Protein 6RA0 (pdb70)

B-factor: mean 72.71, std 17.14, range [41.92, 135.44]

Nearest PDB structures (foldseek):
  6ra0-assembly1_A-2  TM=1.007E+00  e=1.794E-29  Caenorhabditis elegans
  4l9m-assembly1_A-2  TM=9.023E-01  e=8.466E-05  Homo sapiens
  3cxl-assembly1_A  TM=8.694E-01  e=6.228E-04  unclassified
  2enz-assembly1_A  TM=7.720E-01  e=2.444E-04  Homo sapiens
  1xa6-assembly1_A  TM=4.659E-01  e=2.296E-04  Homo sapiens

Organism: Caenorhabditis elegans (NCBI:txid6239)

Structure (mmCIF, N/CA/C/O backbone):
data_6RA0
#
_entry.id   6RA0
#
_cell.length_a   45.413
_cell.length_b   83.018
_cell.length_c   37.080
_cell.angle_alpha   90.000
_cell.angle_beta   90.000
_cell.angle_gamma   90.000
#
_symmetry.space_group_name_H-M   'P 21 21 2'
#
loop_
_entity.id
_entity.type
_entity.pdbx_description
1 polymer 'Serine/threonine-protein kinase dkf-1'
2 non-polymer 'ZINC ION'
#
loop_
_atom_site.group_PDB
_atom_site.id
_atom_site.type_symbol
_atom_site.label_atom_id
_atom_site.label_alt_id
_atom_site.label_comp_id
_atom_site.label_asym_id
_atom_site.label_entity_id
_atom_site.label_seq_id
_atom_site.pdbx_PDB_ins_code
_atom_site.Cartn_x
_atom_site.Cartn_y
_atom_site.Cartn_z
_atom_site.occupancy
_atom_site.B_iso_or_equiv
_atom_site.auth_seq_id
_atom_site.auth_comp_id
_atom_site.auth_asym_id
_atom_site.auth_atom_id
_atom_site.pdbx_PDB_model_num
ATOM 1 N N . ASP A 1 14 ? 23.12655 12.23372 6.15011 1.000 92.53991 12 ASP A N 1
ATOM 2 C CA . ASP A 1 14 ? 24.39740 11.69001 6.62389 1.000 88.61930 12 ASP A CA 1
ATOM 3 C C . ASP A 1 14 ? 24.89499 10.55433 5.74256 1.000 88.07005 12 ASP A C 1
ATOM 4 O O . ASP A 1 14 ? 24.62873 9.38556 6.01250 1.000 86.17752 12 ASP A O 1
ATOM 9 N N . HIS A 1 15 ? 25.64607 10.90274 4.70830 1.000 80.35637 13 HIS A N 1
ATOM 10 C CA . HIS A 1 15 ? 25.98269 9.98413 3.63490 1.000 81.12658 13 HIS A CA 1
ATOM 11 C C . HIS A 1 15 ? 27.49737 9.79150 3.52287 1.000 78.79420 13 HIS A C 1
ATOM 12 O O . HIS A 1 15 ? 28.28586 10.44763 4.20490 1.000 76.51541 13 HIS A O 1
ATOM 19 N N . VAL A 1 16 ? 27.88806 8.82492 2.68212 1.000 70.75915 14 VAL A N 1
ATOM 20 C CA . VAL A 1 16 ? 29.18742 8.78594 2.01527 1.000 66.02992 14 VAL A CA 1
ATOM 21 C C . VAL A 1 16 ? 28.91245 8.58806 0.53092 1.000 61.72496 14 VAL A C 1
ATOM 22 O O . VAL A 1 16 ? 27.79067 8.28211 0.12614 1.000 61.54943 14 VAL A O 1
ATOM 26 N N . VAL A 1 17 ? 29.94379 8.78870 -0.28486 1.000 60.29501 15 VAL A N 1
ATOM 27 C CA . VAL A 1 17 ? 29.86675 8.57439 -1.72968 1.000 59.16549 15 VAL A CA 1
ATOM 28 C C . VAL A 1 17 ? 30.83744 7.45605 -2.08893 1.000 58.60232 15 VAL A C 1
ATOM 29 O O . VAL A 1 17 ? 31.97255 7.44232 -1.60018 1.000 53.66330 15 VAL A O 1
ATOM 33 N N . LEU A 1 18 ? 30.36783 6.50019 -2.89904 1.000 54.05551 16 LEU A N 1
ATOM 34 C CA . LEU A 1 18 ? 31.21841 5.45929 -3.46000 1.000 53.16343 16 LEU A CA 1
ATOM 35 C C . LEU A 1 18 ? 31.47388 5.80508 -4.91927 1.000 54.17930 16 LEU A C 1
ATOM 36 O O . LEU A 1 18 ? 30.56921 6.28461 -5.60376 1.000 54.15707 16 LEU A O 1
ATOM 41 N N . ARG A 1 19 ? 32.69661 5.55022 -5.40903 1.000 50.06391 17 ARG A N 1
ATOM 42 C CA . ARG A 1 19 ? 32.97263 5.77854 -6.82097 1.000 49.85229 17 ARG A CA 1
ATOM 43 C C . ARG A 1 19 ? 33.66806 4.57349 -7.43637 1.000 52.49721 17 ARG A C 1
ATOM 44 O O . ARG A 1 19 ? 34.59833 4.00963 -6.84792 1.000 51.99916 17 ARG A O 1
ATOM 52 N N . TYR A 1 20 ? 33.21723 4.18155 -8.62818 1.000 63.86940 18 TYR A N 1
ATOM 53 C CA . TYR A 1 20 ? 33.92660 3.18999 -9.42429 1.000 64.41756 18 TYR A CA 1
ATOM 54 C C . TYR A 1 20 ? 33.64049 3.42872 -10.89746 1.000 67.24990 18 TYR A C 1
ATOM 55 O O . TYR A 1 20 ? 32.53064 3.82178 -11.26649 1.000 74.08294 18 TYR A O 1
ATOM 64 N N . GLY A 1 21 ? 34.63026 3.15586 -11.73541 1.000 74.40342 19 GLY A N 1
ATOM 65 C CA . GLY A 1 21 ? 34.45233 3.34459 -13.15709 1.000 78.40805 19 GLY A CA 1
ATOM 66 C C . GLY A 1 21 ? 34.25829 4.81073 -13.45948 1.000 82.66910 19 GLY A C 1
ATOM 67 O O . GLY A 1 21 ? 35.20092 5.60421 -13.35620 1.000 87.41638 19 GLY A O 1
ATOM 68 N N . GLY A 1 22 ? 33.04028 5.19077 -13.81598 1.000 86.95635 20 GLY A N 1
ATOM 69 C CA . GLY A 1 22 ? 32.72624 6.59539 -13.96225 1.000 86.27806 20 GLY A CA 1
ATOM 70 C C . GLY A 1 22 ? 31.42608 6.92212 -13.26330 1.000 90.26505 20 GLY A C 1
ATOM 71 O O . GLY A 1 22 ? 30.67241 7.80465 -13.68975 1.000 98.29984 20 GLY A O 1
ATOM 72 N N . THR A 1 23 ? 31.15597 6.20986 -12.17479 1.000 72.24137 21 THR A N 1
ATOM 73 C CA . THR A 1 23 ? 29.85670 6.24659 -11.52693 1.000 69.46694 21 THR A CA 1
ATOM 74 C C . THR A 1 23 ? 29.99402 6.56679 -10.04435 1.000 68.58949 21 THR A C 1
ATOM 75 O O . THR A 1 23 ? 30.84637 5.99107 -9.35670 1.000 66.12575 21 THR A O 1
ATOM 79 N N . ARG A 1 24 ? 29.12358 7.45945 -9.54870 1.000 67.58419 22 ARG A N 1
ATOM 80 C CA . ARG A 1 24 ? 29.00423 7.75935 -8.12428 1.000 67.61298 22 ARG A CA 1
ATOM 81 C C . ARG A 1 24 ? 27.64196 7.29314 -7.60188 1.000 63.22012 22 ARG A C 1
ATOM 82 O O . ARG A 1 24 ? 26.65381 7.25487 -8.34448 1.000 67.78700 22 ARG A O 1
ATOM 90 N N . GLU A 1 25 ? 27.60639 6.93120 -6.30806 1.000 61.08031 23 GLU A N 1
ATOM 91 C CA . GLU A 1 25 ? 26.40857 6.45243 -5.61961 1.000 64.84851 23 GLU A CA 1
ATOM 92 C C . GLU A 1 25 ? 26.43558 6.92252 -4.16379 1.000 65.12472 23 GLU A C 1
ATOM 93 O O . GLU A 1 25 ? 27.48518 6.88145 -3.51774 1.000 63.82183 23 GLU A O 1
ATOM 99 N N . MET A 1 26 ? 25.27753 7.38114 -3.66057 1.000 61.32568 24 MET A N 1
ATOM 100 C CA . MET A 1 26 ? 25.10306 7.79753 -2.26856 1.000 62.03533 24 MET A CA 1
ATOM 101 C C . MET A 1 26 ? 24.70201 6.58649 -1.42075 1.000 62.69709 24 MET A C 1
ATOM 102 O O . MET A 1 26 ? 23.91755 5.73573 -1.87109 1.000 61.00948 24 MET A O 1
ATOM 107 N N . VAL A 1 27 ? 25.28469 6.47442 -0.22339 1.000 71.04980 25 VAL A N 1
ATOM 108 C CA . VAL A 1 27 ? 24.98343 5.38483 0.71133 1.000 71.30247 25 VAL A CA 1
ATOM 109 C C . VAL A 1 27 ? 24.79599 5.98733 2.10063 1.000 74.78144 25 VAL A C 1
ATOM 110 O O . VAL A 1 27 ? 25.66182 6.74428 2.55966 1.000 70.56138 25 VAL A O 1
ATOM 114 N N . PRO A 1 28 ? 23.70142 5.69906 2.80610 1.000 94.04531 26 PRO A N 1
ATOM 115 C CA . PRO A 1 28 ? 23.48760 6.32998 4.11586 1.000 94.70027 26 PRO A CA 1
ATOM 116 C C . PRO A 1 28 ? 24.48271 5.80172 5.13659 1.000 91.50248 26 PRO A C 1
ATOM 117 O O . PRO A 1 28 ? 24.68299 4.58992 5.26597 1.000 94.40546 26 PRO A O 1
ATOM 121 N N . LEU A 1 29 ? 25.10749 6.72752 5.85859 1.000 83.11584 27 LEU A N 1
ATOM 122 C CA . LEU A 1 29 ? 26.15172 6.39045 6.82271 1.000 85.21977 27 LEU A CA 1
ATOM 123 C C . LEU A 1 29 ? 25.53206 6.25215 8.21180 1.000 88.55843 27 LEU A C 1
ATOM 124 O O . LEU A 1 29 ? 25.17458 7.24542 8.85349 1.000 88.85610 27 LEU A O 1
ATOM 129 N N . ILE A 1 30 ? 25.37880 4.99008 8.66384 1.000 105.43499 28 ILE A N 1
ATOM 130 C CA . ILE A 1 30 ? 25.05655 4.63062 10.04058 1.000 109.44474 28 ILE A CA 1
ATOM 131 C C . ILE A 1 30 ? 26.36629 4.39252 10.78164 1.000 109.06276 28 ILE A C 1
ATOM 132 O O . ILE A 1 30 ? 27.35141 3.92902 10.19388 1.000 111.16951 28 ILE A O 1
ATOM 137 N N . ARG A 1 31 ? 26.41685 4.71138 12.07143 1.000 104.48682 29 ARG A N 1
ATOM 138 C CA . ARG A 1 31 ? 27.49548 4.19033 12.89565 1.000 105.72579 29 ARG A CA 1
ATOM 139 C C . ARG A 1 31 ? 26.96237 2.93289 13.56980 1.000 105.22281 29 ARG A C 1
ATOM 140 O O . ARG A 1 31 ? 26.00503 2.99176 14.34917 1.000 107.90436 29 ARG A O 1
ATOM 148 N N . HIS A 1 32 ? 27.55253 1.79627 13.20690 1.000 94.14943 30 HIS A N 1
ATOM 149 C CA . HIS A 1 32 ? 27.06115 0.46266 13.51252 1.000 93.30520 30 HIS A CA 1
ATOM 150 C C . HIS A 1 32 ? 28.14137 -0.52333 13.07971 1.000 91.60924 30 HIS A C 1
ATOM 151 O O . HIS A 1 32 ? 28.86973 -0.26956 12.11242 1.000 90.36664 30 HIS A O 1
ATOM 158 N N . GLU A 1 33 ? 28.23709 -1.64156 13.81144 1.000 105.34259 31 GLU A N 1
ATOM 159 C CA . GLU A 1 33 ? 29.39442 -2.53703 13.71159 1.000 109.25398 31 GLU A CA 1
ATOM 160 C C . GLU A 1 33 ? 29.61150 -3.03601 12.29094 1.000 105.17609 31 GLU A C 1
ATOM 161 O O . GLU A 1 33 ? 30.75528 -3.22419 11.85439 1.000 107.53140 31 GLU A O 1
ATOM 167 N N . GLN A 1 34 ? 28.52638 -3.27700 11.56469 1.000 103.06783 32 GLN A N 1
ATOM 168 C CA . GLN A 1 34 ? 28.59076 -3.80804 10.21536 1.000 98.76919 32 GLN A CA 1
ATOM 169 C C . GLN A 1 34 ? 28.47603 -2.73250 9.15176 1.000 94.36222 32 GLN A C 1
ATOM 170 O O . GLN A 1 34 ? 28.26508 -3.06601 7.97981 1.000 94.45603 32 GLN A O 1
ATOM 176 N N . MET A 1 35 ? 28.57813 -1.45485 9.53344 1.000 69.89809 33 MET A N 1
ATOM 177 C CA . MET A 1 35 ? 28.55754 -0.39002 8.53920 1.000 73.15003 33 MET A CA 1
ATOM 178 C C . MET A 1 35 ? 29.53673 -0.67498 7.41387 1.000 71.17120 33 MET A C 1
ATOM 179 O O . MET A 1 35 ? 29.19015 -0.54743 6.23193 1.000 68.87583 33 MET A O 1
ATOM 184 N N . LEU A 1 36 ? 30.76408 -1.08565 7.76477 1.000 72.30516 34 LEU A N 1
ATOM 185 C CA . LEU A 1 36 ? 31.78917 -1.32590 6.75220 1.000 70.15672 34 LEU A CA 1
ATOM 186 C C . LEU A 1 36 ? 31.46451 -2.55138 5.90286 1.000 68.60133 34 LEU A C 1
ATOM 187 O O . LEU A 1 36 ? 31.62593 -2.50749 4.67537 1.000 68.33099 34 LEU A O 1
ATOM 192 N N . ASP A 1 37 ? 31.02230 -3.65500 6.53208 1.000 67.51203 35 ASP A N 1
ATOM 193 C CA . ASP A 1 37 ? 30.52237 -4.80201 5.77185 1.000 71.64916 35 ASP A CA 1
ATOM 194 C C . ASP A 1 37 ? 29.58792 -4.35243 4.65173 1.000 71.05492 35 ASP A C 1
ATOM 195 O O . ASP A 1 37 ? 29.76368 -4.71523 3.48324 1.000 72.25770 35 ASP A O 1
ATOM 200 N N . MET A 1 38 ? 28.60254 -3.52988 4.99689 1.000 68.98363 36 MET A N 1
ATOM 201 C CA . MET A 1 38 ? 27.58881 -3.10500 4.03578 1.000 70.05854 36 MET A CA 1
ATOM 202 C C . MET A 1 38 ? 28.14867 -2.21313 2.93225 1.000 66.02381 36 MET A C 1
ATOM 203 O O . MET A 1 38 ? 27.76094 -2.35026 1.76577 1.000 68.41705 36 MET A O 1
ATOM 208 N N . LEU A 1 39 ? 29.00485 -1.24779 3.27027 1.000 60.15680 37 LEU A N 1
ATOM 209 C CA . LEU A 1 39 ? 29.59431 -0.44809 2.20549 1.000 58.83037 37 LEU A CA 1
ATOM 210 C C . LEU A 1 39 ? 30.33610 -1.34274 1.23187 1.000 58.98545 37 LEU A C 1
ATOM 211 O O . LEU A 1 39 ? 30.23700 -1.17648 0.00713 1.000 57.49364 37 LEU A O 1
ATOM 216 N N . MET A 1 40 ? 31.05841 -2.32332 1.76727 1.000 58.99467 38 MET A N 1
ATOM 217 C CA . MET A 1 40 ? 31.83980 -3.21882 0.92435 1.000 59.85753 38 MET A CA 1
ATOM 218 C C . MET A 1 40 ? 30.95101 -3.98959 -0.04564 1.000 60.32821 38 MET A C 1
ATOM 219 O O . MET A 1 40 ? 31.30073 -4.14307 -1.22467 1.000 58.76028 38 MET A O 1
ATOM 224 N N . GLU A 1 41 ? 29.78163 -4.44650 0.41605 1.000 66.16544 39 GLU A N 1
ATOM 225 C CA . GLU A 1 41 ? 28.91787 -5.21358 -0.47127 1.000 69.61978 39 GLU A CA 1
ATOM 226 C C . GLU A 1 41 ? 28.20160 -4.33113 -1.48728 1.000 69.64147 39 GLU A C 1
ATOM 227 O O . GLU A 1 41 ? 27.91785 -4.79577 -2.59826 1.000 69.18216 39 GLU A O 1
ATOM 233 N N . ARG A 1 42 ? 27.89552 -3.06881 -1.14095 1.000 61.72152 40 ARG A N 1
ATOM 234 C CA . ARG A 1 42 ? 27.45200 -2.11972 -2.16188 1.000 63.36375 40 ARG A CA 1
ATOM 235 C C . ARG A 1 42 ? 28.54336 -1.94045 -3.20281 1.000 62.71033 40 ARG A C 1
ATOM 236 O O . ARG A 1 42 ? 28.29565 -2.03315 -4.41095 1.000 63.69128 40 ARG A O 1
ATOM 244 N N . ALA A 1 43 ? 29.77110 -1.70941 -2.73717 1.000 53.93371 41 ALA A N 1
ATOM 245 C CA . ALA A 1 43 ? 30.91941 -1.57582 -3.62363 1.000 54.04996 41 ALA A CA 1
ATOM 246 C C . ALA A 1 43 ? 31.02226 -2.75327 -4.58299 1.000 52.39658 41 ALA A C 1
ATOM 247 O O . ALA A 1 43 ? 31.08520 -2.57397 -5.80940 1.000 51.53361 41 ALA A O 1
ATOM 249 N N . ARG A 1 44 ? 31.01462 -3.97215 -4.02927 1.000 56.20471 42 ARG A N 1
ATOM 250 C CA . ARG A 1 44 ? 31.05476 -5.17505 -4.85533 1.000 62.46032 42 ARG A CA 1
ATOM 251 C C . ARG A 1 44 ? 29.94603 -5.15874 -5.89193 1.000 65.17760 42 ARG A C 1
ATOM 252 O O . ARG A 1 44 ? 30.16619 -5.47945 -7.06298 1.000 64.18872 42 ARG A O 1
ATOM 260 N N . GLN A 1 45 ? 28.74563 -4.73821 -5.48697 1.000 62.32002 43 GLN A N 1
ATOM 261 C CA . GLN A 1 45 ? 27.62406 -4.71230 -6.41226 1.000 63.77311 43 GLN A CA 1
ATOM 262 C C . GLN A 1 45 ? 27.84480 -3.68621 -7.51264 1.000 62.50262 43 GLN A C 1
ATOM 263 O O . GLN A 1 45 ? 27.55841 -3.96494 -8.67962 1.000 65.76140 43 GLN A O 1
ATOM 269 N N . ILE A 1 46 ? 28.36579 -2.50314 -7.16644 1.000 54.27440 44 ILE A N 1
ATOM 270 C CA . ILE A 1 46 ? 28.71024 -1.49607 -8.17440 1.000 53.61628 44 ILE A CA 1
ATOM 271 C C . ILE A 1 46 ? 29.66335 -2.07464 -9.22148 1.000 57.78173 44 ILE A C 1
ATOM 272 O O . ILE A 1 46 ? 29.48493 -1.88015 -10.43250 1.000 61.17610 44 ILE A O 1
ATOM 277 N N . VAL A 1 47 ? 30.70025 -2.78351 -8.77392 1.000 55.42011 45 VAL A N 1
ATOM 278 C CA . VAL A 1 47 ? 31.71304 -3.23479 -9.72401 1.000 58.46645 45 VAL A CA 1
ATOM 279 C C . VAL A 1 47 ? 31.16019 -4.33803 -10.62614 1.000 65.99974 45 VAL A C 1
ATOM 280 O O . VAL A 1 47 ? 31.37152 -4.32119 -11.84793 1.000 68.63863 45 VAL A O 1
ATOM 284 N N . GLN A 1 48 ? 30.43688 -5.30881 -10.05720 1.000 73.67725 46 GLN A N 1
ATOM 285 C CA . GLN A 1 48 ? 29.79360 -6.29536 -10.91929 1.000 79.94551 46 GLN A CA 1
ATOM 286 C C . GLN A 1 48 ? 28.76771 -5.64161 -11.83318 1.000 80.00947 46 GLN A C 1
ATOM 287 O O . GLN A 1 48 ? 28.43638 -6.19864 -12.88298 1.000 80.73083 46 GLN A O 1
ATOM 293 N N . GLY A 1 49 ? 28.29560 -4.44905 -11.47829 1.000 68.66221 47 GLY A N 1
ATOM 294 C CA . GLY A 1 49 ? 27.57950 -3.63303 -12.43977 1.000 68.78983 47 GLY A CA 1
ATOM 295 C C . GLY A 1 49 ? 28.37089 -3.35851 -13.70298 1.000 71.66663 47 GLY A C 1
ATOM 296 O O . GLY A 1 49 ? 27.78878 -3.08485 -14.75568 1.000 75.18491 47 GLY A O 1
ATOM 297 N N . PHE A 1 50 ? 29.70276 -3.42274 -13.62552 1.000 82.88899 48 PHE A N 1
ATOM 298 C CA . PHE A 1 50 ? 30.52656 -3.23481 -14.81430 1.000 79.07394 48 PHE A CA 1
ATOM 299 C C . PHE A 1 50 ? 30.85225 -4.54486 -15.51618 1.000 82.23737 48 PHE A C 1
ATOM 300 O O . PHE A 1 50 ? 31.07979 -4.54631 -16.73149 1.000 86.89757 48 PHE A O 1
ATOM 308 N N . GLY A 1 51 ? 30.85995 -5.66083 -14.79727 1.000 91.42443 49 GLY A N 1
ATOM 309 C CA . GLY A 1 51 ? 30.93983 -6.93911 -15.46835 1.000 93.44460 49 GLY A CA 1
ATOM 310 C C . GLY A 1 51 ? 31.81787 -7.96387 -14.79175 1.000 96.08782 49 GLY A C 1
ATOM 311 O O . GLY A 1 51 ? 32.99843 -8.07857 -15.13082 1.000 99.43390 49 GLY A O 1
ATOM 312 N N . ASN A 1 52 ? 31.25356 -8.70340 -13.83022 1.000 103.98391 50 ASN A N 1
ATOM 313 C CA . ASN A 1 52 ? 31.88591 -9.86620 -13.19827 1.000 103.72447 50 ASN A CA 1
ATOM 314 C C . ASN A 1 52 ? 33.38332 -9.75367 -12.93880 1.000 97.21943 50 ASN A C 1
ATOM 315 O O . ASN A 1 52 ? 34.05708 -10.77922 -12.81929 1.000 96.77680 50 ASN A O 1
ATOM 320 N N . LEU A 1 53 ? 33.91855 -8.53470 -12.87332 1.000 78.53972 51 LEU A N 1
ATOM 321 C CA . LEU A 1 53 ? 35.30648 -8.36840 -12.47517 1.000 71.27156 51 LEU A CA 1
ATOM 322 C C . LEU A 1 53 ? 35.50684 -9.05214 -11.13590 1.000 67.57990 51 LEU A C 1
ATOM 323 O O . LEU A 1 53 ? 34.68027 -8.91448 -10.23411 1.000 68.83438 51 LEU A O 1
ATOM 328 N N . ASP A 1 54 ? 36.57971 -9.83144 -11.02173 1.000 67.88436 52 ASP A N 1
ATOM 329 C CA . ASP A 1 54 ? 36.90902 -10.40615 -9.72656 1.000 68.40027 52 ASP A CA 1
ATOM 330 C C . ASP A 1 54 ? 37.17059 -9.29393 -8.71179 1.000 61.36700 52 ASP A C 1
ATOM 331 O O . ASP A 1 54 ? 37.59978 -8.19126 -9.06220 1.000 64.04594 52 ASP A O 1
ATOM 336 N N . THR A 1 55 ? 36.96419 -9.61872 -7.43287 1.000 58.34579 53 THR A N 1
ATOM 337 C CA . THR A 1 55 ? 36.65764 -8.63254 -6.41147 1.000 55.99697 53 THR A CA 1
ATOM 338 C C . THR A 1 55 ? 37.38014 -8.88823 -5.08763 1.000 56.47248 53 THR A C 1
ATOM 339 O O . THR A 1 55 ? 37.17617 -8.13379 -4.12096 1.000 55.42846 53 THR A O 1
ATOM 343 N N . ARG A 1 56 ? 38.24640 -9.90456 -5.02936 1.000 65.44629 54 ARG A N 1
ATOM 344 C CA . ARG A 1 56 ? 38.89467 -10.30013 -3.78389 1.000 63.17140 54 ARG A CA 1
ATOM 345 C C . ARG A 1 56 ? 39.89188 -9.26089 -3.29426 1.000 59.93264 54 ARG A C 1
ATOM 346 O O . ARG A 1 56 ? 40.21465 -9.21892 -2.10279 1.000 57.38583 54 ARG A O 1
ATOM 354 N N . ASN A 1 57 ? 40.42198 -8.43238 -4.16360 1.000 49.24446 55 ASN A N 1
ATOM 355 C CA . ASN A 1 57 ? 41.32510 -7.41460 -3.65463 1.000 48.65453 55 ASN A CA 1
ATOM 356 C C . ASN A 1 57 ? 40.71987 -6.02084 -3.78265 1.000 47.37560 55 ASN A C 1
ATOM 357 O O . ASN A 1 57 ? 41.42483 -5.05327 -4.05690 1.000 47.22631 55 ASN A O 1
ATOM 362 N N . MET A 1 58 ? 39.40437 -5.92577 -3.58630 1.000 52.22240 56 MET A N 1
ATOM 363 C CA . MET A 1 58 ? 38.70771 -4.64480 -3.60276 1.000 53.48126 56 MET A CA 1
ATOM 364 C C . MET A 1 58 ? 38.89811 -3.91931 -2.27777 1.000 50.00922 56 MET A C 1
ATOM 365 O O . MET A 1 58 ? 38.63532 -4.47995 -1.20736 1.000 50.23508 56 MET A O 1
ATOM 370 N N . TYR A 1 59 ? 39.31557 -2.66542 -2.35897 1.000 46.38890 57 TYR A N 1
ATOM 371 C CA . TYR A 1 59 ? 39.56453 -1.83804 -1.19346 1.000 45.83253 57 TYR A CA 1
ATOM 372 C C . TYR A 1 59 ? 38.90280 -0.49747 -1.40539 1.000 44.36168 57 TYR A C 1
ATOM 373 O O . TYR A 1 59 ? 38.72883 -0.04204 -2.54589 1.000 44.09177 57 TYR A O 1
ATOM 382 N N . LEU A 1 60 ? 38.53664 0.13282 -0.29914 1.000 48.78867 58 LEU A N 1
ATOM 383 C CA . LEU A 1 60 ? 38.03701 1.49754 -0.32959 1.000 50.45227 58 LEU A CA 1
ATOM 384 C C . LEU A 1 60 ? 39.13776 2.41564 0.16120 1.000 50.66347 58 LEU A C 1
ATOM 385 O O . LEU A 1 60 ? 39.82498 2.10062 1.13814 1.000 50.07242 58 LEU A O 1
ATOM 390 N N . PHE A 1 61 ? 39.32134 3.53021 -0.53081 1.000 53.90412 59 PHE A N 1
ATOM 391 C CA . PHE A 1 61 ? 40.25935 4.56558 -0.12730 1.000 53.39121 59 PHE A CA 1
ATOM 392 C C . PHE A 1 61 ? 39.49845 5.87536 -0.02714 1.000 51.55229 59 PHE A C 1
ATOM 393 O O . PHE A 1 61 ? 38.75225 6.22227 -0.94733 1.000 52.62576 59 PHE A O 1
ATOM 401 N N . ARG A 1 62 ? 39.69838 6.61074 1.06289 1.000 49.82421 60 ARG A N 1
ATOM 402 C CA . ARG A 1 62 ? 39.10587 7.92931 1.20453 1.000 50.67309 60 ARG A CA 1
ATOM 403 C C . ARG A 1 62 ? 40.09243 8.97894 0.72921 1.000 51.15675 60 ARG A C 1
ATOM 404 O O . ARG A 1 62 ? 41.31065 8.74746 0.68716 1.000 48.59331 60 ARG A O 1
ATOM 412 N N . HIS A 1 63 ? 39.55969 10.13981 0.36192 1.000 41.91579 61 HIS A N 1
ATOM 413 C CA . HIS A 1 63 ? 40.40034 11.28256 0.00278 1.000 44.01832 61 HIS A CA 1
ATOM 414 C C . HIS A 1 63 ? 40.74163 12.06583 1.25819 1.000 45.39692 61 HIS A C 1
ATOM 415 O O . HIS A 1 63 ? 39.88744 12.24927 2.12915 1.000 46.06492 61 HIS A O 1
ATOM 422 N N . GLU A 1 64 ? 41.97955 12.54057 1.35204 1.000 73.40759 62 GLU A N 1
ATOM 423 C CA . GLU A 1 64 ? 42.36661 13.25457 2.56028 1.000 78.08456 62 GLU A CA 1
ATOM 424 C C . GLU A 1 64 ? 41.62786 14.58372 2.68584 1.000 81.45283 62 GLU A C 1
ATOM 425 O O . GLU A 1 64 ? 41.38891 15.28121 1.69155 1.000 77.52534 62 GLU A O 1
ATOM 431 N N . TYR A 1 65 ? 41.23746 14.89770 3.92505 1.000 93.20193 63 TYR A N 1
ATOM 432 C CA . TYR A 1 65 ? 40.82508 16.22342 4.36907 1.000 100.48923 63 TYR A CA 1
ATOM 433 C C . TYR A 1 65 ? 41.70515 17.29386 3.75836 1.000 96.32381 63 TYR A C 1
ATOM 434 O O . TYR A 1 65 ? 42.92390 17.29802 3.96423 1.000 96.73324 63 TYR A O 1
ATOM 443 N N . ASN A 1 66 ? 41.09536 18.19804 2.99840 1.000 95.54853 64 ASN A N 1
ATOM 444 C CA . ASN A 1 66 ? 41.78474 19.36081 2.45947 1.000 102.51758 64 ASN A CA 1
ATOM 445 C C . ASN A 1 66 ? 42.83209 19.00544 1.41122 1.000 95.61035 64 ASN A C 1
ATOM 446 O O . ASN A 1 66 ? 43.59385 19.88490 1.00102 1.000 95.25966 64 ASN A O 1
ATOM 451 N N . SER A 1 67 ? 42.92571 17.75097 0.97572 1.000 79.06883 65 SER A N 1
ATOM 452 C CA . SER A 1 67 ? 43.93038 17.35480 -0.01669 1.000 73.41536 65 SER A CA 1
ATOM 453 C C . SER A 1 67 ? 43.43243 16.17293 -0.82991 1.000 72.43746 65 SER A C 1
ATOM 454 O O . SER A 1 67 ? 43.85161 15.02626 -0.62941 1.000 70.74590 65 SER A O 1
ATOM 457 N N . PRO A 1 68 ? 42.58042 16.43154 -1.82380 1.000 58.03837 66 PRO A N 1
ATOM 458 C CA . PRO A 1 68 ? 41.91011 15.34068 -2.53091 1.000 58.01333 66 PRO A CA 1
ATOM 459 C C . PRO A 1 68 ? 42.80001 14.58890 -3.49509 1.000 55.42944 66 PRO A C 1
ATOM 460 O O . PRO A 1 68 ? 42.33802 13.60132 -4.07752 1.000 54.13786 66 PRO A O 1
ATOM 464 N N . THR A 1 69 ? 44.05306 15.00155 -3.69763 1.000 53.94008 67 THR A N 1
ATOM 465 C CA . THR A 1 69 ? 44.94251 14.19781 -4.53254 1.000 53.70545 67 THR A CA 1
ATOM 466 C C . THR A 1 69 ? 45.49810 12.98706 -3.78954 1.000 50.56904 67 THR A C 1
ATOM 467 O O . THR A 1 69 ? 46.11857 12.12084 -4.41530 1.000 51.25268 67 THR A O 1
ATOM 471 N N . LEU A 1 70 ? 45.28778 12.90467 -2.48130 1.000 49.25571 68 LEU A N 1
ATOM 472 C CA . LEU A 1 70 ? 45.82788 11.84421 -1.64801 1.000 47.40397 68 LEU A CA 1
ATOM 473 C C . LEU A 1 70 ? 44.72403 10.88861 -1.22690 1.000 48.14205 68 LEU A C 1
ATOM 474 O O . LEU A 1 70 ? 43.65625 11.32318 -0.78580 1.000 49.59571 68 LEU A O 1
ATOM 479 N N . LEU A 1 71 ? 45.00573 9.58921 -1.31438 1.000 49.40363 69 LEU A N 1
ATOM 480 C CA . LEU A 1 71 ? 44.11364 8.52953 -0.84491 1.000 48.37176 69 LEU A CA 1
ATOM 481 C C . LEU A 1 71 ? 44.70616 7.79856 0.36003 1.000 51.51255 69 LEU A C 1
ATOM 482 O O . LEU A 1 71 ? 45.92790 7.63633 0.46451 1.000 50.81205 69 LEU A O 1
ATOM 487 N N . TYR A 1 72 ? 43.82411 7.35491 1.27399 1.000 53.98524 70 TYR A N 1
ATOM 488 C CA . TYR A 1 72 ? 44.17549 6.53106 2.43169 1.000 54.43594 70 TYR A CA 1
ATOM 489 C C . TYR A 1 72 ? 43.26943 5.30312 2.42483 1.000 54.97250 70 TYR A C 1
ATOM 490 O O . TYR A 1 72 ? 42.04626 5.44464 2.29092 1.000 53.16161 70 TYR A O 1
ATOM 499 N N . PRO A 1 73 ? 43.80900 4.09503 2.59002 1.000 48.90683 71 PRO A N 1
ATOM 500 C CA . PRO A 1 73 ? 42.94198 2.90304 2.59778 1.000 48.43048 71 PRO A CA 1
ATOM 501 C C . PRO A 1 73 ? 42.08709 2.84408 3.85308 1.000 49.15892 71 PRO A C 1
ATOM 502 O O . PRO A 1 73 ? 42.54531 3.18854 4.94410 1.000 54.85985 71 PRO A O 1
ATOM 506 N N . ILE A 1 74 ? 40.83325 2.40206 3.70028 1.000 49.53410 72 ILE A N 1
ATOM 507 C CA . ILE A 1 74 ? 39.94810 2.16738 4.84490 1.000 50.80706 72 ILE A CA 1
ATOM 508 C C . ILE A 1 74 ? 40.16657 0.75552 5.37037 1.000 53.73104 72 ILE A C 1
ATOM 509 O O . ILE A 1 74 ? 40.04600 -0.22343 4.61614 1.000 52.02595 72 ILE A O 1
ATOM 514 N N . THR A 1 75 ? 40.44523 0.64592 6.67682 1.000 67.16489 73 THR A N 1
ATOM 515 C CA . THR A 1 75 ? 40.66919 -0.62308 7.36314 1.000 70.72933 73 THR A CA 1
ATOM 516 C C . THR A 1 75 ? 39.66246 -0.88391 8.47789 1.000 74.28569 73 THR A C 1
ATOM 517 O O . THR A 1 75 ? 39.24141 -2.03416 8.66920 1.000 79.77457 73 THR A O 1
ATOM 521 N N . SER A 1 76 ? 39.24896 0.14772 9.21809 1.000 77.12581 74 SER A N 1
ATOM 522 C CA . SER A 1 76 ? 38.18491 0.02127 10.20491 1.000 80.20686 74 SER A CA 1
ATOM 523 C C . SER A 1 76 ? 37.05137 0.97687 9.86161 1.000 82.83265 74 SER A C 1
ATOM 524 O O . SER A 1 76 ? 37.26152 2.00617 9.20931 1.000 80.90760 74 SER A O 1
ATOM 527 N N . ALA A 1 77 ? 35.84354 0.62639 10.31661 1.000 82.05877 75 ALA A N 1
ATOM 528 C CA . AL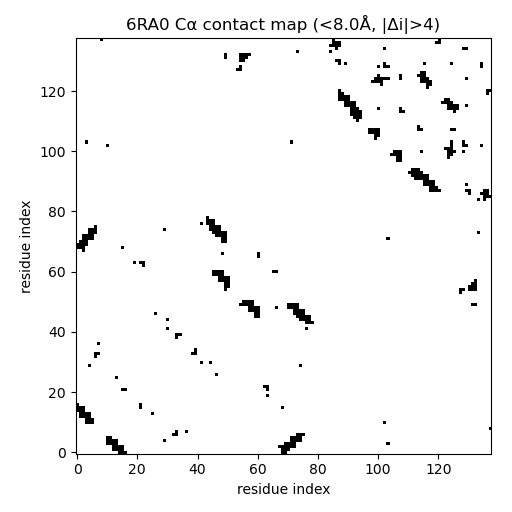A A 1 77 ? 34.66967 1.44599 10.04318 1.000 84.02171 75 ALA A CA 1
ATOM 529 C C . ALA A 1 77 ? 34.83476 2.87927 10.52962 1.000 84.41178 75 ALA A C 1
ATOM 530 O O . ALA A 1 77 ? 34.13080 3.77234 10.04426 1.000 85.76189 75 ALA A O 1
ATOM 532 N N . SER A 1 78 ? 35.76555 3.12008 11.45800 1.000 87.91639 76 SER A N 1
ATOM 533 C CA . SER A 1 78 ? 35.86130 4.42042 12.11525 1.000 90.60783 76 SER A CA 1
ATOM 534 C C . SER A 1 78 ? 36.46317 5.47971 11.20536 1.000 89.18810 76 SER A C 1
ATOM 535 O O . SER A 1 78 ? 36.15010 6.66509 11.34753 1.000 93.65714 76 SER A O 1
ATOM 538 N N . GLN A 1 79 ? 37.32835 5.08041 10.27487 1.000 75.17566 77 GLN A N 1
ATOM 539 C CA . GLN A 1 79 ? 37.93655 6.03616 9.35878 1.000 69.93401 77 GLN A CA 1
ATOM 540 C C . GLN A 1 79 ? 36.92497 6.63686 8.39892 1.000 69.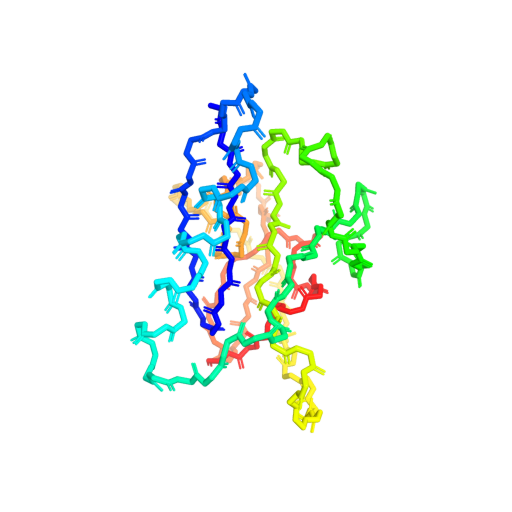27206 77 GLN A C 1
ATOM 541 O O . GLN A 1 79 ? 37.22407 7.64505 7.75989 1.000 70.39362 77 GLN A O 1
ATOM 547 N N . ILE A 1 80 ? 35.74281 6.04681 8.28908 1.000 75.51005 78 ILE A N 1
ATOM 548 C CA . ILE A 1 80 ? 34.67968 6.59907 7.46184 1.000 77.70830 78 ILE A CA 1
ATOM 549 C C . ILE A 1 80 ? 34.04260 7.76046 8.21716 1.000 80.16396 78 ILE A C 1
ATOM 550 O O . ILE A 1 80 ? 33.47877 7.56678 9.29994 1.000 80.28234 78 ILE A O 1
ATOM 555 N N . THR A 1 81 ? 34.14537 8.97038 7.66054 1.000 75.50134 79 THR A N 1
ATOM 556 C CA . THR A 1 81 ? 33.47145 10.13940 8.21132 1.000 77.36013 79 THR A CA 1
ATOM 557 C C . THR A 1 81 ? 32.41420 10.62140 7.22304 1.000 80.39425 79 THR A C 1
ATOM 558 O O . THR A 1 81 ? 32.60467 10.53125 6.00246 1.000 80.84518 79 THR A O 1
ATOM 562 N N . SER A 1 82 ? 31.30412 11.14145 7.75882 1.000 86.69488 80 SER A N 1
ATOM 563 C CA . SER A 1 82 ? 30.19475 11.61028 6.92961 1.000 84.56295 80 SER A CA 1
ATOM 564 C C . SER A 1 82 ? 30.67473 12.62801 5.89714 1.000 81.07067 80 SER A C 1
ATOM 565 O O . SER A 1 82 ? 31.52843 13.46936 6.18357 1.000 79.50504 80 SER A O 1
ATOM 568 N N . GLY A 1 83 ? 30.13425 12.52614 4.67704 1.000 73.70788 81 GLY A N 1
ATOM 569 C CA . GLY A 1 83 ? 30.54338 13.35412 3.55693 1.000 73.40480 81 GLY A CA 1
ATOM 570 C C . GLY A 1 83 ? 31.76143 12.87963 2.78466 1.000 70.68502 81 GLY A C 1
ATOM 571 O O . GLY A 1 83 ? 32.06381 13.45367 1.72922 1.000 74.06727 81 GLY A O 1
ATOM 572 N N . SER A 1 84 ? 32.47352 11.85601 3.25212 1.000 67.34224 82 SER A N 1
ATOM 573 C CA . SER A 1 84 ? 33.72317 11.50525 2.59351 1.000 62.39257 82 SER A CA 1
ATOM 574 C C . SER A 1 84 ? 33.45939 10.80122 1.26541 1.000 60.98275 82 SER A C 1
ATOM 575 O O . SER A 1 84 ? 32.42371 10.16063 1.06358 1.000 64.56484 82 SER A O 1
ATOM 578 N N . ILE A 1 85 ? 34.38991 10.97986 0.33305 1.000 54.04516 83 ILE A N 1
ATOM 579 C CA . ILE A 1 85 ? 34.33639 10.34714 -0.97889 1.000 53.16331 83 ILE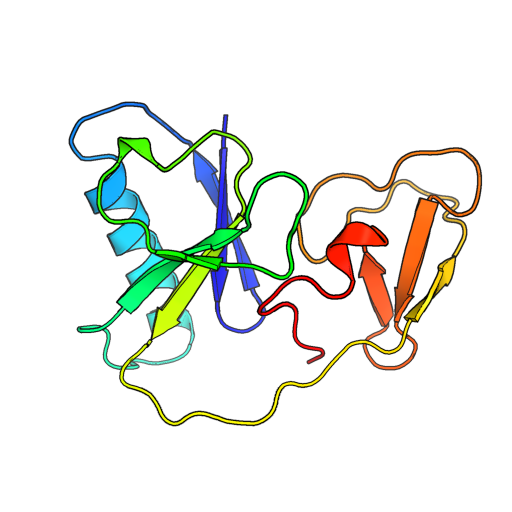 A CA 1
ATOM 580 C C . ILE A 1 85 ? 35.22592 9.10723 -0.90886 1.000 52.02590 83 ILE A C 1
ATOM 581 O O . ILE A 1 85 ? 36.44951 9.22064 -0.77388 1.000 50.64616 83 ILE A O 1
ATOM 586 N N . LEU A 1 86 ? 34.63130 7.91658 -0.98369 1.000 48.58786 84 LEU A N 1
ATOM 587 C CA . LEU A 1 86 ? 35.39505 6.66944 -0.92594 1.000 48.04528 84 LEU A CA 1
ATOM 588 C C . LEU A 1 86 ? 35.57706 6.11929 -2.33324 1.000 48.47695 84 LEU A C 1
ATOM 589 O O . LEU A 1 86 ? 34.60036 5.98322 -3.07871 1.000 49.75523 84 LEU A O 1
ATOM 594 N N . GLU A 1 87 ? 36.81820 5.80346 -2.68830 1.000 56.90294 85 GLU A N 1
ATOM 595 C CA . GLU A 1 87 ? 37.14351 5.22038 -3.98602 1.000 56.86374 85 GLU A CA 1
ATOM 596 C C . GLU A 1 87 ? 37.16078 3.69479 -3.90071 1.000 55.41948 85 GLU A C 1
ATOM 597 O O . GLU A 1 87 ? 37.67908 3.10952 -2.94391 1.000 56.57957 85 GLU A O 1
ATOM 603 N N . ILE A 1 88 ? 36.59887 3.05743 -4.90782 1.000 42.74848 86 ILE A N 1
ATOM 604 C CA . ILE A 1 88 ? 36.55251 1.61410 -4.97760 1.000 45.24457 86 ILE A CA 1
ATOM 605 C C . ILE A 1 88 ? 37.66211 1.23543 -5.93321 1.000 44.30316 86 ILE A C 1
ATOM 606 O O . ILE A 1 88 ? 37.68140 1.70020 -7.08046 1.000 43.78303 86 ILE A O 1
ATOM 611 N N . ILE A 1 89 ? 38.61907 0.44652 -5.45676 1.000 44.63561 87 ILE A N 1
ATOM 612 C CA . ILE A 1 89 ? 39.84812 0.20339 -6.20126 1.000 47.93170 87 ILE A CA 1
ATOM 613 C C . ILE A 1 89 ? 40.13855 -1.28355 -6.17666 1.000 46.26864 87 ILE A C 1
ATOM 614 O O . ILE A 1 89 ? 40.22115 -1.87910 -5.10018 1.000 45.82622 87 ILE A O 1
ATOM 619 N N . LEU A 1 90 ? 40.27671 -1.88794 -7.35167 1.000 43.08904 88 LEU A N 1
ATOM 620 C CA . LEU A 1 90 ? 40.73022 -3.27117 -7.44296 1.000 44.65156 88 LEU A CA 1
ATOM 621 C C . LEU A 1 90 ? 42.25405 -3.23305 -7.51717 1.000 43.94181 88 LEU A C 1
ATOM 622 O O . LEU A 1 90 ? 42.82277 -2.99113 -8.59057 1.000 44.65164 88 LEU A O 1
ATOM 627 N N . VAL A 1 91 ? 42.91401 -3.44173 -6.36782 1.000 54.55638 89 VAL A N 1
ATOM 628 C CA . VAL A 1 91 ? 44.35776 -3.20570 -6.25994 1.000 54.97862 89 VAL A CA 1
ATOM 629 C C . VAL A 1 91 ? 45.19831 -4.31258 -6.87104 1.000 57.27615 89 VAL A C 1
ATOM 630 O O . VAL A 1 91 ? 46.42227 -4.15998 -6.98109 1.000 61.18036 89 VAL A O 1
ATOM 634 N N . ASP A 1 92 ? 44.60379 -5.43225 -7.26393 1.000 50.54275 90 ASP A N 1
ATOM 635 C CA . ASP A 1 92 ? 45.36888 -6.47651 -7.92042 1.000 53.22943 90 ASP A CA 1
ATOM 636 C C . ASP A 1 92 ? 45.51100 -6.22175 -9.40119 1.000 57.93778 90 ASP A C 1
ATOM 637 O O . ASP A 1 92 ? 45.93584 -7.12530 -10.12835 1.000 60.28423 90 ASP A O 1
ATOM 642 N N . ARG A 1 93 ? 45.16253 -5.03789 -9.88287 1.000 76.89487 91 ARG A N 1
ATOM 643 C CA . ARG A 1 93 ? 44.82046 -4.96652 -11.28527 1.000 82.39527 91 ARG A CA 1
ATOM 644 C C . ARG A 1 93 ? 45.68375 -3.93049 -11.99431 1.000 89.47692 91 ARG A C 1
ATOM 645 O O . ARG A 1 93 ? 45.90041 -2.82287 -11.48863 1.000 94.09166 91 ARG A O 1
ATOM 653 N N . THR A 1 94 ? 46.19108 -4.33896 -13.16595 1.000 85.06186 92 THR A N 1
ATOM 654 C CA . THR A 1 94 ? 47.26985 -3.70730 -13.92873 1.000 84.58262 92 THR A CA 1
ATOM 655 C C . THR A 1 94 ? 47.17350 -2.19512 -13.91791 1.000 86.01654 92 THR A C 1
ATOM 656 O O . THR A 1 94 ? 46.09887 -1.63010 -14.16248 1.000 84.13138 92 THR A O 1
ATOM 660 N N . GLU A 1 95 ? 48.27917 -1.52687 -13.61926 1.000 78.18559 93 GLU A N 1
ATOM 661 C CA . GLU A 1 95 ? 48.23300 -0.07614 -13.58396 1.000 72.97609 93 GLU A CA 1
ATOM 662 C C . GLU A 1 95 ? 48.13616 0.44320 -15.00784 1.000 75.68994 93 GLU A C 1
ATOM 663 O O . GLU A 1 95 ? 48.48324 -0.25457 -15.96826 1.000 80.35259 93 GLU A O 1
ATOM 669 N N . ALA A 1 96 ? 47.63259 1.66675 -15.13826 1.000 66.71255 94 ALA A N 1
ATOM 670 C CA . ALA A 1 96 ? 47.48105 2.31751 -16.42977 1.000 65.37358 94 ALA A CA 1
ATOM 671 C C . ALA A 1 96 ? 47.43997 3.82401 -16.20771 1.000 69.59225 94 ALA A C 1
ATOM 672 O O . ALA A 1 96 ? 47.03508 4.29911 -15.14567 1.000 66.03003 94 ALA A O 1
ATOM 674 N N . ALA A 1 97 ? 47.86677 4.56844 -17.22598 1.000 70.15492 95 ALA A N 1
ATOM 675 C CA . ALA A 1 97 ? 48.08151 6.00187 -17.09300 1.000 70.36912 95 ALA A CA 1
ATOM 676 C C . ALA A 1 97 ? 46.77416 6.75088 -16.82133 1.000 67.24447 95 ALA A C 1
ATOM 677 O O . ALA A 1 97 ? 45.73279 6.45957 -17.42147 1.000 63.78601 95 ALA A O 1
ATOM 679 N N . VAL A 1 98 ? 46.84152 7.72718 -15.90533 1.000 79.15862 96 VAL A N 1
ATOM 680 C CA . VAL A 1 98 ? 45.69303 8.57407 -15.58512 1.000 82.80436 96 VAL A CA 1
ATOM 681 C C . VAL A 1 98 ? 45.31110 9.42848 -16.78940 1.000 81.50833 96 VAL A C 1
ATOM 682 O O . VAL A 1 98 ? 46.15442 9.79899 -17.61453 1.000 87.47335 96 VAL A O 1
ATOM 686 N N . ILE A 1 99 ? 44.03411 9.76934 -16.88238 1.000 79.02469 97 ILE A N 1
ATOM 687 C CA . ILE A 1 99 ? 43.52536 10.65744 -17.91881 1.000 79.58637 97 ILE A CA 1
ATOM 688 C C . ILE A 1 99 ? 42.95829 11.89935 -17.24272 1.000 75.50468 97 ILE A C 1
ATOM 689 O O . ILE A 1 99 ? 41.82745 11.89165 -16.76047 1.000 76.06823 97 ILE A O 1
ATOM 694 N N . PRO A 1 100 ? 43.71252 13.00068 -17.19355 1.000 78.67718 98 PRO A N 1
ATOM 695 C CA . PRO A 1 100 ? 43.27680 14.14694 -16.38528 1.000 77.45817 98 PRO A CA 1
ATOM 696 C C . PRO A 1 100 ? 42.36719 15.08799 -17.15330 1.000 78.60306 98 PRO A C 1
ATOM 697 O O . PRO A 1 100 ? 42.52442 15.29647 -18.35716 1.000 85.35542 98 PRO A O 1
ATOM 701 N N . HIS A 1 101 ? 41.39334 15.65845 -16.43971 1.000 73.63107 99 HIS A N 1
ATOM 702 C CA . HIS A 1 101 ? 40.61661 16.76123 -16.99451 1.000 70.26464 99 HIS A CA 1
ATOM 703 C C . HIS A 1 101 ? 41.52806 17.94027 -17.29918 1.000 71.09074 99 HIS A C 1
ATOM 704 O O . 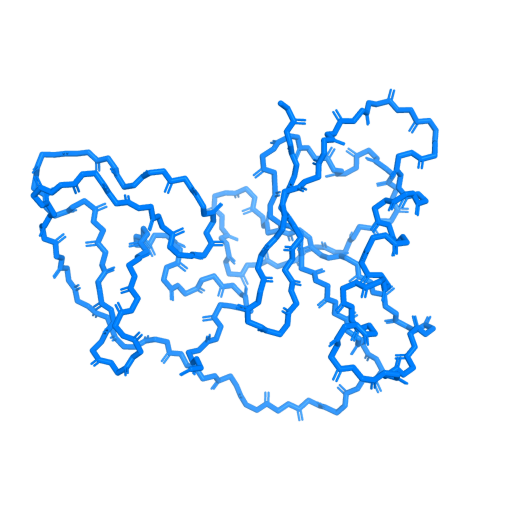HIS A 1 101 ? 42.37738 18.30665 -16.48238 1.000 69.20732 99 HIS A O 1
ATOM 711 N N . VAL A 1 102 ? 41.34875 18.54345 -18.47438 1.000 82.08021 100 VAL A N 1
ATOM 712 C CA . VAL A 1 102 ? 41.92500 19.85120 -18.77709 1.000 86.75588 100 VAL A CA 1
ATOM 713 C C . VAL A 1 102 ? 40.81411 20.88375 -18.62527 1.000 86.38373 100 VAL A C 1
ATOM 714 O O . VAL A 1 102 ? 39.76621 20.80568 -19.28408 1.000 81.19157 100 VAL A O 1
ATOM 718 N N . VAL A 1 103 ? 41.03114 21.84332 -17.73771 1.000 81.32418 101 VAL A N 1
ATOM 719 C CA . VAL A 1 103 ? 39.92234 22.55380 -17.12803 1.000 81.98732 101 VAL A CA 1
ATOM 720 C C . VAL A 1 103 ? 40.24055 24.03877 -17.09827 1.000 83.64687 101 VAL A C 1
ATOM 721 O O . VAL A 1 103 ? 41.40872 24.44579 -17.08399 1.000 82.93486 101 VAL A O 1
ATOM 725 N N . GLU A 1 104 ? 39.18569 24.85344 -17.12067 1.000 78.04460 102 GLU A N 1
ATOM 726 C CA . GLU A 1 104 ? 39.27493 26.29432 -17.02523 1.000 79.85568 102 GLU A CA 1
ATOM 727 C C . GLU A 1 104 ? 38.08047 26.81546 -16.29295 1.000 78.93756 102 GLU A C 1
ATOM 728 O O . GLU A 1 104 ? 37.01194 26.14139 -16.25730 1.000 73.94358 102 GLU A O 1
ATOM 734 N N . PRO A 1 105 ? 38.13936 27.97801 -15.65787 1.000 66.76139 103 PRO A N 1
ATOM 735 C CA . PRO A 1 105 ? 37.04977 28.46473 -14.82899 1.000 63.08114 103 PRO A CA 1
ATOM 736 C C . PRO A 1 105 ? 35.75661 28.61591 -15.62673 1.000 64.31635 103 PRO A C 1
ATOM 737 O O . PRO A 1 105 ? 35.74886 28.70393 -16.85971 1.000 65.07269 103 PRO A O 1
ATOM 741 N N . GLU A 1 106 ? 34.64927 28.63281 -14.89329 1.000 69.35075 104 GLU A N 1
ATOM 742 C CA . GLU A 1 106 ? 33.33580 28.73180 -15.50875 1.000 72.96455 104 GLU A CA 1
ATOM 743 C C . GLU A 1 106 ? 32.36378 29.27638 -14.47552 1.000 72.36469 104 GLU A C 1
ATOM 744 O O . GLU A 1 106 ? 32.37317 28.84008 -13.31919 1.000 73.21931 104 GLU A O 1
ATOM 750 N N . SER A 1 107 ? 31.55783 30.25162 -14.89474 1.000 64.83626 105 SER A N 1
ATOM 751 C CA . SER A 1 107 ? 30.44530 30.77019 -14.11116 1.000 65.45045 105 SER A CA 1
ATOM 752 C C . SER A 1 107 ? 29.18006 30.02131 -14.50364 1.000 66.50043 105 SER A C 1
ATOM 753 O O . SER A 1 107 ? 28.96288 29.74475 -15.68811 1.000 68.06294 105 SER A O 1
ATOM 756 N N . TYR A 1 108 ? 28.33481 29.71437 -13.51676 1.000 73.78429 106 TYR A N 1
ATOM 757 C CA . TYR A 1 108 ? 27.14033 28.90243 -13.73805 1.000 76.98875 106 TYR A CA 1
ATOM 758 C C . TYR A 1 108 ? 25.87834 29.68832 -13.39201 1.000 81.20053 106 TYR A C 1
ATOM 759 O O . TYR A 1 108 ? 25.81389 30.35260 -12.35379 1.000 81.33397 106 TYR A O 1
ATOM 768 N N . MET A 1 109 ? 24.87088 29.60556 -14.26745 1.000 71.38902 107 MET A N 1
ATOM 769 C CA . MET A 1 109 ? 23.67880 30.44091 -14.14379 1.000 76.35531 107 MET A CA 1
ATOM 770 C C . MET A 1 109 ? 22.47231 29.71147 -13.56249 1.000 76.25921 107 MET A C 1
ATOM 771 O O . MET A 1 109 ? 21.52586 30.37096 -13.11607 1.000 73.21674 107 MET A O 1
ATOM 776 N N . ARG A 1 110 ? 22.47442 28.38499 -13.57424 1.000 97.25120 108 ARG A N 1
ATOM 777 C CA . ARG A 1 110 ? 21.50423 27.57079 -12.86472 1.000 99.17218 108 ARG A CA 1
ATOM 778 C C . ARG A 1 110 ? 22.25567 26.70123 -11.86497 1.000 94.59322 108 ARG A C 1
ATOM 779 O O . ARG A 1 110 ? 23.46321 26.47968 -12.01460 1.000 90.58326 108 ARG A O 1
ATOM 787 N N . PRO A 1 111 ? 21.59747 26.24428 -10.80122 1.000 82.92741 109 PRO A N 1
ATOM 788 C CA . PRO A 1 111 ? 22.29916 25.40845 -9.81880 1.000 83.07824 109 PRO A CA 1
ATOM 789 C C . PRO A 1 111 ? 22.79181 24.12849 -10.47279 1.000 81.63452 109 PRO A C 1
ATOM 790 O O . PRO A 1 111 ? 22.01008 23.38213 -11.07178 1.000 79.76992 109 PRO A O 1
ATOM 794 N N . THR A 1 112 ? 24.10766 23.89693 -10.38332 1.000 73.39127 110 THR A N 1
ATOM 795 C CA . THR A 1 112 ? 24.72622 22.69901 -10.92468 1.000 70.81381 110 THR A CA 1
ATOM 796 C C . THR A 1 112 ? 25.64082 22.06199 -9.88279 1.000 66.74157 110 THR A C 1
ATOM 797 O O . THR A 1 112 ? 26.20295 22.74089 -9.01148 1.000 57.64499 110 THR A O 1
ATOM 801 N N . PHE A 1 113 ? 25.76903 20.73872 -9.97683 1.000 65.03095 111 PHE A N 1
ATOM 802 C CA . PHE A 1 113 ? 26.48200 19.95638 -8.98086 1.000 67.34554 111 PHE A CA 1
ATOM 803 C C . PHE A 1 113 ? 27.86454 19.58858 -9.50067 1.000 61.43816 111 PHE A C 1
ATOM 804 O O . PHE A 1 113 ? 28.04703 19.35916 -10.70473 1.000 61.64073 111 PHE A O 1
ATOM 812 N N . CYS A 1 114 ? 28.83375 19.52883 -8.58038 1.000 63.78550 112 CYS A N 1
ATOM 813 C CA . CYS A 1 114 ? 30.18165 19.04985 -8.90156 1.000 58.34824 112 CYS A CA 1
ATOM 814 C C . CYS A 1 114 ? 30.14248 17.58711 -9.31415 1.000 59.03523 112 CYS A C 1
ATOM 815 O O . CYS A 1 114 ? 29.76547 16.71674 -8.52110 1.000 59.02959 112 CYS A O 1
ATOM 818 N N . ASP A 1 115 ? 30.54512 17.30679 -10.55247 1.000 75.13724 113 ASP A N 1
ATOM 819 C CA . ASP A 1 115 ? 30.34823 15.96941 -11.08860 1.000 76.70426 113 ASP A CA 1
ATOM 820 C C . ASP A 1 115 ? 31.12670 14.90991 -10.30369 1.000 78.11782 113 ASP A C 1
ATOM 821 O O . ASP A 1 115 ? 30.72440 13.73706 -10.29434 1.000 75.99628 113 ASP A O 1
ATOM 826 N N . PHE A 1 116 ? 32.21259 15.29458 -9.62499 1.000 73.54440 114 PHE A N 1
ATOM 827 C CA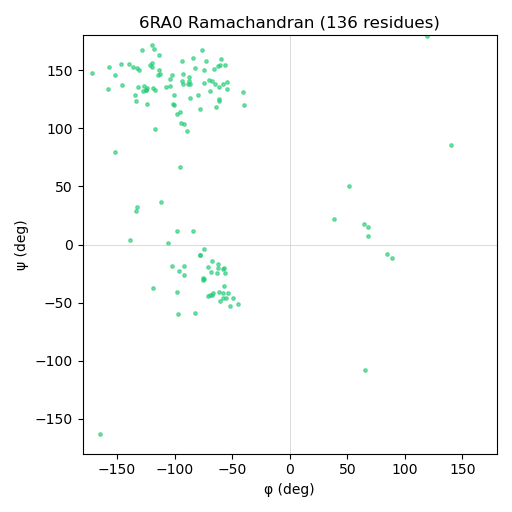 . PHE A 1 116 ? 33.00921 14.33257 -8.86699 1.000 71.98279 114 PHE A CA 1
ATOM 828 C C . PHE A 1 116 ? 32.39388 14.06223 -7.49497 1.000 73.47702 114 PHE A C 1
ATOM 829 O O . PHE A 1 116 ? 32.04898 12.91568 -7.17696 1.000 75.97357 114 PHE A O 1
ATOM 837 N N . CYS A 1 117 ? 32.23407 15.11473 -6.68112 1.000 62.14646 115 CYS A N 1
ATOM 838 C CA . CYS A 1 117 ? 31.85401 14.94782 -5.28278 1.000 63.61698 115 CYS A CA 1
ATOM 839 C C . CYS A 1 117 ? 30.34738 14.99529 -5.04865 1.000 68.52106 115 CYS A C 1
ATOM 840 O O . CYS A 1 117 ? 29.88569 14.53339 -3.99657 1.000 72.48304 115 CYS A O 1
ATOM 843 N N . GLY A 1 118 ? 29.57524 15.53740 -5.99055 1.000 92.68005 116 GLY A N 1
ATOM 844 C CA . GLY A 1 118 ? 28.13239 15.54888 -5.88617 1.000 98.09682 116 GLY A CA 1
ATOM 845 C C . GLY A 1 118 ? 27.52214 16.74176 -5.17216 1.000 97.50399 116 GLY A C 1
ATOM 846 O O . GLY A 1 118 ? 26.29284 16.90841 -5.23755 1.000 98.15101 116 GLY A O 1
ATOM 847 N N . GLU A 1 119 ? 28.32794 17.56537 -4.48660 1.000 74.74731 117 GLU A N 1
ATOM 848 C CA . GLU A 1 119 ? 27.83887 18.76314 -3.80964 1.000 75.46531 117 GLU A CA 1
ATOM 849 C C . GLU A 1 119 ? 27.75352 19.93294 -4.78150 1.000 77.07810 117 GLU A C 1
ATOM 850 O O . GLU A 1 119 ? 28.38037 19.95013 -5.84582 1.000 79.49025 117 GLU A O 1
ATOM 856 N N . MET A 1 120 ? 26.97041 20.92869 -4.39269 1.000 82.82682 118 MET A N 1
ATOM 857 C CA . MET A 1 120 ? 26.67606 22.02019 -5.30268 1.000 84.46794 118 MET A CA 1
ATOM 858 C C . MET A 1 120 ? 27.88230 22.93906 -5.44292 1.000 81.92848 118 MET A C 1
ATOM 859 O O . MET A 1 120 ? 28.59581 23.20785 -4.47532 1.000 77.49981 118 MET A O 1
ATOM 864 N N . LEU A 1 121 ? 28.13976 23.38197 -6.66831 1.000 71.48736 119 LEU A N 1
ATOM 865 C CA . LEU A 1 121 ? 28.99061 24.54639 -6.87599 1.000 68.67873 119 LEU A CA 1
ATOM 866 C C . LEU A 1 121 ? 28.32449 25.73777 -6.21104 1.000 68.68116 119 LEU A C 1
ATOM 867 O O . LEU A 1 121 ? 27.16039 26.03267 -6.50048 1.000 70.04690 119 LEU A O 1
ATOM 872 N N . THR A 1 122 ? 29.02559 26.41912 -5.31747 1.000 74.77761 120 THR A N 1
ATOM 873 C CA . THR A 1 122 ? 28.43255 27.61963 -4.73464 1.000 73.65167 120 THR A CA 1
ATOM 874 C C . THR A 1 122 ? 29.27033 28.83912 -5.08760 1.000 71.35549 120 THR A C 1
ATOM 875 O O . THR A 1 122 ? 30.39517 28.71940 -5.56448 1.000 67.68784 120 THR A O 1
ATOM 879 N N . GLY A 1 123 ? 28.71378 30.01817 -4.82898 1.000 75.92207 121 GLY A N 1
ATOM 880 C CA . GLY A 1 123 ? 29.32785 31.28320 -5.18458 1.000 78.72210 121 GLY A CA 1
ATOM 881 C C . GLY A 1 123 ? 28.47042 32.09184 -6.14032 1.000 82.17562 121 GLY A C 1
ATOM 882 O O . GLY A 1 123 ? 27.39091 31.67254 -6.56573 1.000 77.38373 121 GLY A O 1
ATOM 883 N N . LEU A 1 124 ? 28.98824 33.27285 -6.49450 1.000 88.59599 122 LEU A N 1
ATOM 884 C CA . LEU A 1 124 ? 28.30101 34.22882 -7.36386 1.000 96.53766 122 LEU A CA 1
ATOM 885 C C . LEU A 1 124 ? 28.74833 34.11764 -8.82041 1.000 95.80842 122 LEU A C 1
ATOM 886 O O . LEU A 1 124 ? 27.92820 33.88290 -9.71515 1.000 91.98725 122 LEU A O 1
ATOM 891 N N . MET A 1 125 ? 30.03607 34.32038 -9.07574 1.000 91.39870 123 MET A N 1
ATOM 892 C CA . MET A 1 125 ? 30.65229 34.00991 -10.35288 1.000 90.26854 123 MET A CA 1
ATOM 893 C C . MET A 1 125 ? 31.64672 32.87652 -10.14787 1.000 85.87427 123 MET A C 1
ATOM 894 O O . MET A 1 125 ? 32.02525 32.56685 -9.01698 1.000 79.15824 123 MET A O 1
ATOM 899 N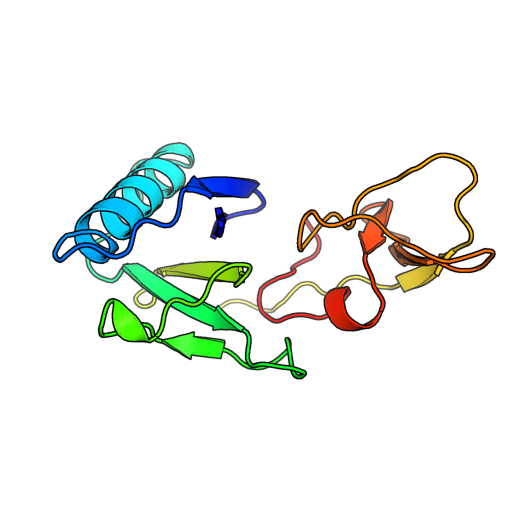 N . ARG A 1 126 ? 32.03335 32.23146 -11.25192 1.000 72.08434 124 ARG A N 1
ATOM 900 C CA . ARG A 1 126 ? 33.18256 31.31541 -11.29487 1.000 70.01787 124 ARG A CA 1
ATOM 901 C C . ARG A 1 126 ? 33.12346 30.25660 -10.18242 1.000 63.82219 124 ARG A C 1
ATOM 902 O O . ARG A 1 126 ? 34.08444 30.02290 -9.44579 1.000 59.97502 124 ARG A O 1
ATOM 910 N N . GLN A 1 127 ? 31.97010 29.59377 -10.07827 1.000 61.17049 125 GLN A N 1
ATOM 911 C CA . GLN A 1 127 ? 31.70736 28.69753 -8.95853 1.000 61.85486 125 GLN A CA 1
ATOM 912 C C . GLN A 1 127 ? 32.53148 27.41349 -9.03236 1.000 64.14754 125 GLN A C 1
ATOM 913 O O . GLN A 1 127 ? 32.70566 26.72794 -8.01485 1.000 60.63075 125 GLN A O 1
ATOM 919 N N . GLY A 1 128 ? 33.03211 27.08072 -10.20801 1.000 59.25648 126 GLY A N 1
ATOM 920 C CA . GLY A 1 128 ? 33.86518 25.91628 -10.35958 1.000 58.24564 126 GLY A CA 1
ATOM 921 C C . GLY A 1 128 ? 34.57813 25.98945 -11.68610 1.000 58.38096 126 GLY A C 1
ATOM 922 O O . GLY A 1 128 ? 34.64420 27.04862 -12.31491 1.000 61.32192 126 GLY A O 1
ATOM 923 N N . VAL A 1 129 ? 35.10050 24.84199 -12.10713 1.000 65.90110 127 VAL A N 1
ATOM 924 C CA . VAL A 1 129 ? 35.85347 24.71740 -13.34425 1.000 68.23473 127 VAL A CA 1
ATOM 925 C C . VAL A 1 129 ? 35.12627 23.73044 -14.24867 1.000 67.36211 127 VAL A C 1
ATOM 926 O O . VAL A 1 129 ? 34.42469 22.82933 -13.77752 1.000 64.36055 127 VAL A O 1
ATOM 930 N N . LYS A 1 130 ? 35.30445 23.90066 -15.55751 1.000 74.59194 128 LYS A N 1
ATOM 931 C CA . LYS A 1 130 ? 34.66814 23.06071 -16.56500 1.000 79.73214 128 LYS A CA 1
ATOM 932 C C . LYS A 1 130 ? 35.73912 22.47019 -17.46911 1.000 78.24753 128 LYS A C 1
ATOM 933 O O . LYS A 1 130 ? 36.64703 23.18173 -17.91172 1.000 73.61839 128 LYS A O 1
ATOM 939 N N . CYS A 1 131 ? 35.64866 21.16971 -17.72102 1.000 75.58175 129 CYS A N 1
ATOM 940 C CA . CYS A 1 131 ? 36.63471 20.48994 -18.54407 1.000 77.95248 129 CYS A CA 1
ATOM 941 C C . CYS A 1 131 ? 36.26082 20.58330 -20.01813 1.000 75.19221 129 CYS A C 1
ATOM 942 O O . CYS A 1 131 ? 35.09309 20.40450 -20.38451 1.000 67.59950 129 CYS A O 1
ATOM 945 N N . LYS A 1 132 ? 37.26991 20.84327 -20.86796 1.000 79.09164 130 LYS A N 1
ATOM 946 C CA . LYS A 1 132 ? 37.00331 21.11393 -22.27937 1.000 83.67961 130 LYS A CA 1
ATOM 947 C C . LYS A 1 132 ? 36.65941 19.85571 -23.05364 1.000 88.28520 130 LYS A C 1
ATOM 948 O O . LYS A 1 132 ? 35.92370 19.92461 -24.04532 1.000 92.55205 130 LYS A O 1
ATOM 954 N N . ASN A 1 133 ? 37.18413 18.70892 -22.62241 1.000 97.16926 131 ASN A N 1
ATOM 955 C CA . ASN A 1 133 ? 37.06409 17.46508 -23.37366 1.000 92.38511 131 ASN A CA 1
ATOM 956 C C . ASN A 1 133 ? 35.92628 16.56977 -22.87993 1.000 88.00374 131 ASN A C 1
ATOM 957 O O . ASN A 1 133 ? 35.21540 15.98091 -23.70137 1.000 88.63839 131 ASN A O 1
ATOM 962 N N . CYS A 1 134 ? 35.71460 16.44083 -21.56885 1.000 74.04985 132 CYS A N 1
ATOM 963 C CA . CYS A 1 134 ? 34.58042 15.66438 -21.07329 1.000 74.28424 132 CYS A CA 1
ATOM 964 C C . CYS A 1 134 ? 33.45463 16.53352 -20.52618 1.000 76.73217 132 CYS A C 1
ATOM 965 O O . CYS A 1 134 ? 32.46337 15.99102 -20.02502 1.000 78.31947 132 CYS A O 1
ATOM 968 N N . ASN A 1 135 ? 33.60676 17.86165 -20.57697 1.000 93.47491 133 ASN A N 1
ATOM 969 C CA . ASN A 1 135 ? 32.54898 18.83415 -20.31917 1.000 94.04549 133 ASN A CA 1
ATOM 970 C C . ASN A 1 135 ? 32.02800 18.79562 -18.89302 1.000 93.13919 133 ASN A C 1
ATOM 971 O O . ASN A 1 135 ? 30.94975 19.31987 -18.61715 1.000 100.60941 133 ASN A O 1
ATOM 976 N N . GLY A 1 136 ? 32.76750 18.20234 -17.97190 1.000 78.18991 134 GLY A N 1
ATOM 977 C CA . GLY A 1 136 ? 32.29520 18.10657 -16.61094 1.000 71.07404 134 GLY A CA 1
ATOM 978 C C . GLY A 1 136 ? 32.42639 19.41181 -15.85255 1.000 67.55277 134 GLY A C 1
ATOM 979 O O . GLY A 1 136 ? 33.10003 20.34385 -16.29043 1.000 64.87193 134 GLY A O 1
ATOM 980 N N . ASN A 1 137 ? 31.77007 19.44716 -14.69192 1.000 68.82395 135 ASN A N 1
ATOM 981 C CA . ASN A 1 137 ? 31.73361 20.59694 -13.79739 1.000 67.78001 135 ASN A CA 1
ATOM 982 C C . ASN A 1 137 ? 32.21730 20.16038 -12.42114 1.000 65.31563 135 ASN A C 1
ATOM 983 O O . ASN A 1 137 ? 31.60729 19.27994 -11.80974 1.000 67.66492 135 ASN A O 1
ATOM 988 N N . PHE A 1 138 ? 33.28505 20.78979 -11.91665 1.000 57.61274 136 PHE A N 1
ATOM 989 C CA . PHE A 1 138 ? 33.88330 20.41896 -10.63458 1.000 56.45766 136 PHE A CA 1
ATOM 990 C C . PHE A 1 138 ? 34.30251 21.65117 -9.85195 1.000 55.05258 136 PHE A C 1
ATOM 991 O O . PHE A 1 138 ? 34.58776 22.69724 -10.43620 1.000 61.03328 136 PHE A O 1
ATOM 999 N N . HIS A 1 139 ? 34.37227 21.52311 -8.52694 1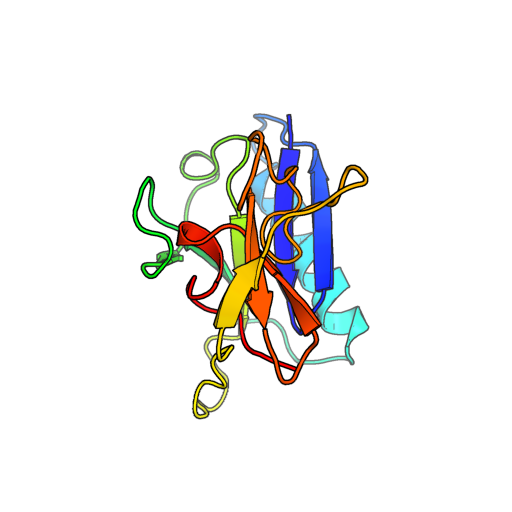.000 59.52324 137 HIS A N 1
ATOM 1000 C CA . HIS A 1 139 ? 35.14780 22.49801 -7.76411 1.000 58.70017 137 HIS A CA 1
ATOM 1001 C C . HIS A 1 139 ? 36.60546 22.42186 -8.19119 1.000 60.08909 137 HIS A C 1
ATOM 1002 O O . HIS A 1 139 ? 37.09121 21.36670 -8.62229 1.000 61.45104 137 HIS A O 1
ATOM 1009 N N . LYS A 1 140 ? 37.32329 23.53318 -8.02687 1.000 57.21412 138 LYS A N 1
ATOM 1010 C CA . LYS A 1 140 ? 38.74727 23.51322 -8.34278 1.000 60.64696 138 LYS A CA 1
ATOM 1011 C C . LYS A 1 140 ? 39.46982 22.45804 -7.51580 1.000 61.14734 138 LYS A C 1
ATOM 1012 O O . LYS A 1 140 ? 40.26108 21.67554 -8.05038 1.000 63.99378 138 LYS A O 1
ATOM 1018 N N . ARG A 1 141 ? 39.19128 22.39944 -6.21343 1.000 76.53504 139 ARG A N 1
ATOM 1019 C CA . ARG A 1 141 ? 39.77024 21.33984 -5.40430 1.000 73.42268 139 ARG A CA 1
ATOM 1020 C C . ARG A 1 141 ? 39.39239 19.96080 -5.93595 1.000 72.59837 139 ARG A C 1
ATOM 1021 O O . ARG A 1 141 ? 40.09772 18.98873 -5.65784 1.000 74.74666 139 ARG A O 1
ATOM 1029 N N . CYS A 1 142 ? 38.31580 19.84703 -6.72247 1.000 55.05724 140 CYS A N 1
ATOM 1030 C CA . CYS A 1 142 ? 37.87694 18.52736 -7.17552 1.000 54.39337 140 CYS A CA 1
ATOM 1031 C C . CYS A 1 142 ? 38.37707 18.15218 -8.56588 1.000 51.99599 140 CYS A C 1
ATOM 1032 O O . CYS A 1 142 ? 38.40276 16.95998 -8.89064 1.000 50.34449 140 CYS A O 1
ATOM 1035 N N . SER A 1 143 ? 38.72940 19.12052 -9.41373 1.000 51.76366 141 SER A N 1
ATOM 1036 C CA . SER A 1 143 ? 38.99032 18.79628 -10.81446 1.000 54.68473 141 SER A CA 1
ATOM 1037 C C . SER A 1 143 ? 40.16568 17.84248 -10.98898 1.000 56.16962 141 SER A C 1
ATOM 1038 O O . SER A 1 143 ? 40.31233 17.24249 -12.06195 1.000 60.30926 141 SER A O 1
ATOM 1041 N N . ASN A 1 144 ? 41.00826 17.68316 -9.96839 1.000 60.55303 142 ASN A N 1
ATOM 1042 C CA . ASN A 1 144 ? 42.14370 16.77478 -10.06793 1.000 62.94300 142 ASN A CA 1
ATOM 1043 C C . ASN A 1 144 ? 42.25510 15.89122 -8.83189 1.000 58.20264 142 ASN A C 1
ATOM 1044 O O . ASN A 1 144 ? 43.35054 15.46161 -8.47371 1.000 58.60251 142 ASN A O 1
ATOM 1049 N N . ALA A 1 145 ? 41.13689 15.59267 -8.17017 1.000 52.51902 143 ALA A N 1
ATOM 1050 C CA . ALA A 1 145 ? 41.19020 14.59466 -7.11309 1.000 50.91048 143 ALA A CA 1
ATOM 1051 C C . ALA A 1 145 ? 41.75588 13.28363 -7.66323 1.000 51.12480 143 ALA A C 1
ATOM 1052 O O . ALA A 1 145 ? 41.70760 13.01565 -8.86731 1.000 53.60535 143 ALA A O 1
ATOM 1054 N N . ALA A 1 146 ? 42.34906 12.48152 -6.78739 1.000 50.94072 144 ALA A N 1
ATOM 1055 C CA . ALA A 1 146 ? 42.76160 11.14949 -7.22318 1.000 51.28112 144 ALA A CA 1
ATOM 1056 C C . ALA A 1 146 ? 41.54952 10.38927 -7.74588 1.000 49.84432 144 ALA A C 1
ATOM 1057 O O . ALA A 1 146 ? 40.45469 10.49271 -7.19034 1.000 48.18236 144 ALA A O 1
ATOM 1059 N N . ARG A 1 147 ? 41.73753 9.66749 -8.84980 1.000 59.31651 145 ARG A N 1
ATOM 1060 C CA . ARG A 1 147 ? 40.71227 8.82609 -9.46633 1.000 59.91004 145 ARG A CA 1
ATOM 1061 C C . ARG A 1 147 ? 39.56745 9.60948 -10.07152 1.000 59.50069 145 ARG A C 1
ATOM 1062 O O . ARG A 1 147 ? 38.51763 9.04354 -10.35597 1.000 61.40445 145 ARG A O 1
ATOM 1070 N N . ASN A 1 148 ? 39.72464 10.90666 -10.27385 1.000 66.17974 146 ASN A N 1
ATOM 1071 C CA . ASN A 1 148 ? 38.72961 11.66490 -11.01903 1.000 68.78605 146 ASN A CA 1
ATOM 1072 C C . ASN A 1 148 ? 39.18916 11.74989 -12.47337 1.000 71.18369 146 ASN A C 1
ATOM 1073 O O . ASN A 1 148 ? 39.53258 12.81041 -12.99593 1.000 72.62056 146 ASN A O 1
ATOM 1078 N N . ASN A 1 149 ? 39.20147 10.59179 -13.12819 1.000 59.21738 147 ASN A N 1
ATOM 1079 C CA . ASN A 1 149 ? 39.74944 10.50874 -14.47527 1.000 63.99183 147 ASN A CA 1
ATOM 1080 C C . ASN A 1 149 ? 38.72487 10.95642 -15.51744 1.000 62.42141 147 ASN A C 1
ATOM 1081 O O . ASN A 1 149 ? 37.51153 10.84699 -15.32727 1.000 60.70366 147 ASN A O 1
ATOM 1086 N N . CYS A 1 150 ? 39.23259 11.46718 -16.63183 1.000 71.02227 148 CYS A N 1
ATOM 1087 C CA . CYS A 1 150 ? 38.40535 12.12011 -17.64311 1.000 75.73677 148 CYS A CA 1
ATOM 1088 C C . CYS A 1 150 ? 38.00959 11.03405 -18.63353 1.000 77.46849 148 CYS A C 1
ATOM 1089 O O . CYS A 1 150 ? 38.82594 10.58384 -19.43974 1.000 84.12077 148 CYS A O 1
ATOM 1092 N N . GLY A 1 151 ? 36.76592 10.57608 -18.53610 1.000 69.14011 149 GLY A N 1
ATOM 1093 C CA . GLY A 1 151 ? 36.25356 9.56770 -19.44232 1.000 74.19166 149 GLY A CA 1
ATOM 1094 C C . GLY A 1 151 ? 35.18486 10.13549 -20.35158 1.000 78.99132 149 GLY A C 1
ATOM 1095 O O . GLY A 1 151 ? 35.48399 10.90716 -21.26426 1.000 83.43857 149 GLY A O 1
#

Secondary structure (DSSP, 8-state):
-EEEEEETTEEEEEE---STTHHHHHHHHHHHHHHHHH----TTEEEEEEETTEEEEEEE--SGGG--TT-EEEEEETTS------PPPEEEE--SS--B-TTT-SBP-SSS--EEEETTT--EE-GGGTT-TT----

Radius of gyration: 15.48 Å; Cα contacts (8 Å, |Δi|>4): 242; chains: 1; bounding box: 27×45×37 Å

InterPro domains:
  IPR000719 Protein kinase domain [PF00069] (429-685)
  IPR000719 Protein kinase domain [PS50011] (426-685)
  IPR000719 Protein kinase domain [SM00220] (426-685)
  IPR001849 Pleckstrin homology domain [SM00233] (279-407)
  IPR002219 Protein kinase C-like, phorbol ester/diacylglycerol-binding domain [PF00130] (99-149)
  IPR002219 Protein kinase C-like, phorbol ester/diacylglycerol-binding domain [PF00130] (187-237)
  IPR002219 Protein kinase C-like, phorbol ester/diacylglycerol-binding domain [PS00479] (187-236)
  IPR002219 Protein kinase C-like, phorbol ester/diacylglycerol-binding domain [PS50081] (98-148)
  IPR002219 Protein kinase C-like, phorbol ester/diacylglycerol-binding domain [PS50081] (186-236)
  IPR002219 Protein kinase C-like, phorbol ester/diacylglycerol-binding domain [SM00109] (99-148)
  IPR002219 Protein kinase C-like, phorbol ester/diacylglycerol-binding domain [SM00109] (187-236)
  IPR008271 Serine/threonine-protein kinase, active site [PS00108] (547-559)
  IPR011009 Protein kinase-like domain superfamily [SSF56112] (427-697)
  IPR011993 PH-like domain superfamily [G3DSA:2.30.29.30] (281-410)
  IPR017441 Protein kinase, ATP binding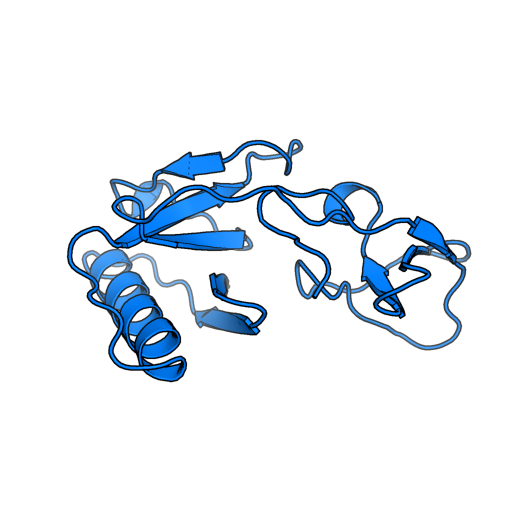 site [PS00107] (432-455)
  IPR046349 C1-like domain superfamily [SSF57889] (91-150)
  IPR046349 C1-like domain superfamily [SSF57889] (181-238)
  IPR057764 Serine/threonine-protein kinase D1-3-like, ubiquitin-like domain [PF25525] (13-89)

Solvent-accessible surface area: 8961 Å² total; per-residue (Å²): 138,46,0,9,1,26,28,60,72,62,128,51,144,15,96,24,85,147,88,150,96,3,37,98,85,0,47,94,81,0,84,70,20,1,104,66,100,43,143,53,84,34,186,52,5,99,2,36,56,21,49,190,140,34,31,71,86,49,85,67,10,102,53,23,68,52,0,81,59,38,17,21,0,3,1,27,13,75,75,132,131,166,95,96,110,101,96,23,82,44,116,72,64,51,33,177,194,99,31,119,0,70,5,11,17,88,73,11,104,50,167,150,164,26,6,14,55,0,167,112,42,93,7,26,7,20,157,148,7,11,95,6,21,107,9,70,14,106

GO terms:
  GO:0004674 protein serine/threonine kinase activity (F, IDA)
  GO:0043025 neuronal cell body (C, IDA)
  GO:0005737 cytoplasm (C, IDA)
  GO:0005886 plasma membrane (C, IDA)
  GO:0005938 cell cortex (C, IDA)
  GO:0016020 membrane (C, IDA)
  GO:0030424 axon (C, IDA)
  GO:0030425 dendrite (C, IDA)
  GO:0007274 neuromuscular synaptic transmission (P, IMP)
  GO:0005737 cytoplasm (C, EXP)
  GO:0016020 membrane (C, EXP)
  GO:0106310 protein serine kinase activity (F, EXP)
  GO:0050830 defense response to Gram-positive bacterium (P, IGI)
  GO:0008340 determination of adult lifespan (P, IGI)
  GO:0002253 activation of immune response (P, IMP)
  GO:0042307 positive regulation of protein import into nucleus (P, IMP)
  GO:0010628 positive regulation of gene expression (P, IMP)
  GO:0050830 defense response to Gram-positive bacterium (P, IMP)
  GO:0008340 determination of adult lifespan (P, IMP)

Sequence (138 aa):
DHVVLRYGGTREMVPLIRHEQMLDMLMERARQIVQGFGNLDTRNMYLFRHEYNSPTLLYPITSASQITSGSILEIILVDRTEAAVIPHVVEPESYMRPTFCDFCGEMLTGLMRQGVKCKNCNGNFHKRCSNAARNNCG

Foldseek 3Di:
DWEWEDDDQDIDTDDQDDDQCSVVVVLVVLVVVVCVVPPDDPVQKWKWWADDVQLQDTDTDDGSVVDDPLIYIYIDNVVDDDDDFAAFDKDFFFDDDWDAASRSGHTQDDDGRSDIAGPPQGGTHHPSPRNGHPNGRD